Protein AF-A0A1A7ZEE3-F1 (afdb_monomer_lite)

pLDDT: mean 87.11, std 16.06, range [36.88, 98.69]

Organism: Nothobranchius furzeri (NCBI:txid105023)

InterPro domains:
  IPR005522 Inositol polyphosphate kinase [PTHR12400] (4-83)
  IPR038286 Inositol polyphosphate kinase superfamily [G3DSA:3.30.470.160] (20-83)

Structure (mmCIF, N/CA/C/O backbone):
data_AF-A0A1A7ZEE3-F1
#
_entry.id   AF-A0A1A7ZEE3-F1
#
loop_
_atom_site.group_PDB
_atom_site.id
_atom_site.type_symbol
_atom_site.label_atom_id
_atom_site.label_alt_id
_atom_site.label_comp_id
_atom_site.label_asym_id
_atom_site.label_entity_id
_atom_site.label_seq_id
_atom_site.pdbx_PDB_ins_code
_atom_site.Cartn_x
_atom_site.Cartn_y
_atom_site.Cartn_z
_atom_site.occupancy
_atom_site.B_iso_or_equiv
_atom_site.auth_seq_id
_atom_site.auth_comp_id
_atom_site.auth_asym_id
_atom_site.auth_atom_id
_atom_site.pdbx_PDB_model_num
ATOM 1 N N . MET A 1 1 ? -38.221 -3.250 -6.274 1.00 39.53 1 MET A N 1
ATOM 2 C CA . MET A 1 1 ? -37.217 -4.332 -6.202 1.00 39.53 1 MET A CA 1
ATOM 3 C C . MET A 1 1 ? -36.056 -3.814 -5.368 1.00 39.53 1 MET A C 1
ATOM 5 O O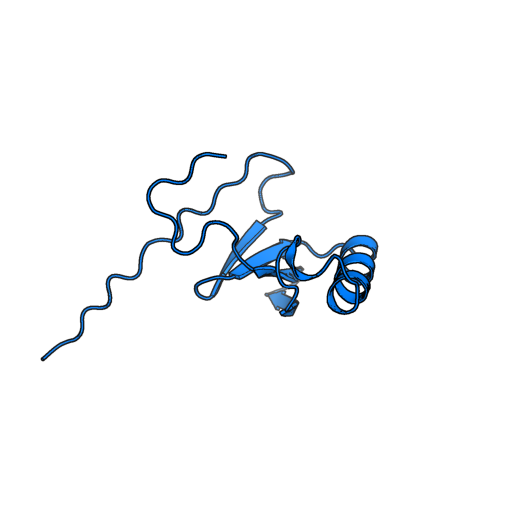 . MET A 1 1 ? -35.356 -2.920 -5.820 1.00 39.53 1 MET A O 1
ATOM 9 N N . MET A 1 2 ? -35.937 -4.254 -4.114 1.00 36.88 2 MET A N 1
ATOM 10 C CA . MET A 1 2 ? -34.896 -3.763 -3.204 1.00 36.88 2 MET A CA 1
ATOM 11 C C . MET A 1 2 ? -33.591 -4.491 -3.517 1.00 36.88 2 MET A C 1
ATOM 13 O O . MET A 1 2 ? -33.497 -5.701 -3.322 1.00 36.88 2 MET A O 1
ATOM 17 N N . HIS A 1 3 ? -32.607 -3.771 -4.055 1.00 42.97 3 HIS A N 1
ATOM 18 C CA . HIS A 1 3 ? -31.273 -4.309 -4.291 1.00 42.97 3 HIS A CA 1
ATOM 19 C C . HIS A 1 3 ? -30.536 -4.390 -2.951 1.00 42.97 3 HIS A C 1
ATOM 21 O O . HIS A 1 3 ? -29.858 -3.451 -2.533 1.00 42.97 3 HIS A O 1
ATOM 27 N N . TRP A 1 4 ? -30.690 -5.514 -2.255 1.00 39.84 4 TRP A N 1
ATOM 28 C CA . TRP A 1 4 ? -29.828 -5.868 -1.135 1.00 39.84 4 TRP A CA 1
ATOM 29 C C . TRP A 1 4 ? -28.444 -6.200 -1.693 1.00 39.84 4 TRP A C 1
ATOM 31 O O . TRP A 1 4 ? -28.144 -7.346 -2.017 1.00 39.84 4 TRP A O 1
ATOM 41 N N . SER A 1 5 ? -27.582 -5.195 -1.842 1.00 49.28 5 SER A N 1
ATOM 42 C CA . SER A 1 5 ? -26.160 -5.463 -2.003 1.00 49.28 5 SER A CA 1
ATOM 43 C C . SER A 1 5 ? -25.665 -6.060 -0.689 1.00 49.28 5 SER A C 1
ATOM 45 O O . SER A 1 5 ? -25.536 -5.356 0.314 1.00 49.28 5 SER A O 1
ATOM 47 N N . LEU A 1 6 ? -25.403 -7.373 -0.675 1.00 49.50 6 LEU A N 1
ATOM 48 C CA . LEU A 1 6 ? -24.597 -7.995 0.372 1.00 49.50 6 LEU A CA 1
ATOM 49 C C . LEU A 1 6 ? -23.271 -7.229 0.419 1.00 49.50 6 LEU A C 1
ATOM 51 O O . LEU A 1 6 ? -22.387 -7.450 -0.412 1.00 49.50 6 LEU A O 1
ATOM 55 N N . ARG A 1 7 ? -23.123 -6.305 1.372 1.00 51.56 7 ARG A N 1
ATOM 56 C CA . ARG A 1 7 ? -21.812 -5.763 1.719 1.00 51.56 7 ARG A CA 1
ATOM 57 C C . ARG A 1 7 ? -20.997 -6.958 2.196 1.00 51.56 7 ARG A C 1
ATOM 59 O O . ARG A 1 7 ? -21.206 -7.434 3.308 1.00 51.56 7 ARG A O 1
ATOM 66 N N . ARG A 1 8 ? -20.120 -7.494 1.340 1.00 54.84 8 ARG A N 1
ATOM 67 C CA . ARG A 1 8 ? -19.108 -8.462 1.776 1.00 54.84 8 ARG A CA 1
ATOM 68 C C . ARG A 1 8 ? -18.344 -7.770 2.899 1.00 54.84 8 ARG A C 1
ATOM 70 O O . ARG A 1 8 ? -17.780 -6.701 2.681 1.00 54.84 8 ARG A O 1
ATOM 77 N N . GLN A 1 9 ? -18.406 -8.334 4.104 1.00 54.84 9 GLN A N 1
ATOM 78 C CA . GLN A 1 9 ? -17.517 -7.932 5.187 1.00 54.84 9 GLN A CA 1
ATOM 79 C C . GLN A 1 9 ? -16.093 -8.050 4.639 1.00 54.84 9 GLN A C 1
ATOM 81 O O . GLN A 1 9 ? -15.721 -9.121 4.156 1.00 54.84 9 GLN A O 1
ATOM 86 N N . SER A 1 10 ? -15.343 -6.945 4.623 1.00 57.53 10 SER A N 1
ATOM 87 C CA . SER A 1 10 ? -13.936 -6.969 4.221 1.00 57.53 10 SER A CA 1
ATOM 88 C C . SER A 1 10 ? -13.213 -7.974 5.107 1.00 57.53 10 SER A C 1
ATOM 90 O O . SER A 1 10 ? -13.064 -7.753 6.306 1.00 57.53 10 SER A O 1
ATOM 92 N N . SER A 1 11 ? -12.782 -9.087 4.516 1.00 64.88 11 SER A N 1
ATOM 93 C CA . SER A 1 11 ? -11.993 -10.137 5.161 1.00 64.88 11 SER A CA 1
ATOM 94 C C . SER A 1 11 ? -10.523 -9.729 5.224 1.00 64.88 11 SER A C 1
ATOM 96 O O . SER A 1 11 ? -9.652 -10.496 4.823 1.00 64.88 11 SER A O 1
ATOM 98 N N . TRP A 1 12 ? -10.259 -8.483 5.611 1.00 74.62 12 TRP A N 1
ATOM 99 C CA . TRP A 1 12 ? -8.906 -7.957 5.636 1.00 74.62 12 TRP A CA 1
ATOM 100 C C . TRP A 1 12 ? -8.073 -8.719 6.675 1.00 74.62 12 TRP A C 1
ATOM 102 O O . TRP A 1 12 ? -8.565 -9.030 7.761 1.00 74.62 12 TRP A O 1
ATOM 112 N N . VAL A 1 13 ? -6.824 -9.035 6.330 1.00 83.38 13 VAL A N 1
ATOM 113 C CA . VAL A 1 13 ? -5.917 -9.849 7.150 1.00 83.38 13 VAL A CA 1
ATOM 114 C C . VAL A 1 13 ? -4.609 -9.097 7.377 1.00 83.38 13 VAL A C 1
ATOM 116 O O . VAL A 1 13 ? -4.037 -8.545 6.439 1.00 83.38 13 VAL A O 1
ATOM 119 N N . GLN A 1 14 ? -4.103 -9.142 8.613 1.00 87.12 14 GLN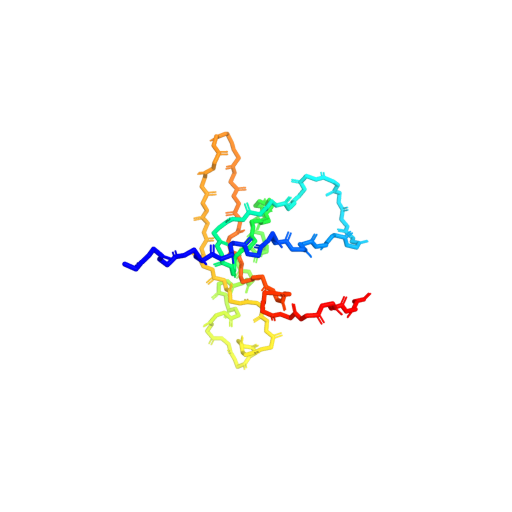 A N 1
ATOM 120 C CA . GLN A 1 14 ? -2.756 -8.702 8.970 1.00 87.12 14 GLN A CA 1
ATOM 121 C C . GLN A 1 14 ? -1.895 -9.908 9.345 1.00 87.12 14 GLN A C 1
ATOM 123 O O . GLN A 1 14 ? -2.135 -10.524 10.379 1.00 87.12 14 GLN A O 1
ATOM 128 N N . LEU A 1 15 ? -0.877 -10.223 8.543 1.00 87.31 15 LEU A N 1
ATOM 129 C CA . LEU A 1 15 ? 0.104 -11.260 8.897 1.00 87.31 15 LEU A CA 1
ATOM 130 C C . LEU A 1 15 ? 1.329 -10.697 9.630 1.00 87.31 15 LEU A C 1
ATOM 132 O O . LEU A 1 15 ? 1.949 -11.393 10.426 1.00 87.31 15 LEU A O 1
ATOM 136 N N . ALA A 1 16 ? 1.686 -9.438 9.363 1.00 88.00 16 ALA A N 1
ATOM 137 C CA . ALA A 1 16 ? 2.888 -8.799 9.891 1.00 88.00 16 ALA A CA 1
ATOM 138 C C . ALA A 1 16 ? 2.638 -7.341 10.309 1.00 88.00 16 ALA A C 1
ATOM 140 O O . ALA A 1 16 ? 1.637 -6.720 9.945 1.00 88.00 16 ALA A O 1
ATOM 141 N N . GLY A 1 17 ? 3.589 -6.777 11.057 1.00 85.50 17 GLY A N 1
ATOM 142 C CA . GLY A 1 17 ? 3.518 -5.419 11.597 1.00 85.50 17 GLY A CA 1
ATOM 143 C C . GLY A 1 17 ? 2.703 -5.324 12.890 1.00 85.50 17 GLY A C 1
ATOM 144 O O . GLY A 1 17 ? 2.028 -6.266 13.292 1.00 85.50 17 GLY A O 1
ATOM 145 N N . HIS A 1 18 ? 2.770 -4.168 13.549 1.00 85.25 18 HIS A N 1
ATOM 146 C CA . HIS A 1 18 ? 2.064 -3.939 14.810 1.00 85.25 18 HIS A CA 1
ATOM 147 C C . HIS A 1 18 ? 0.549 -3.813 14.622 1.00 85.25 18 HIS A C 1
ATOM 149 O O . HIS A 1 18 ? 0.073 -3.277 13.617 1.00 85.25 18 HIS A O 1
ATOM 155 N N . GLN A 1 19 ? -0.212 -4.280 15.611 1.00 82.06 19 GLN A N 1
ATOM 156 C CA . GLN A 1 19 ? -1.659 -4.088 15.662 1.00 82.06 19 GLN A CA 1
ATOM 157 C C . GLN A 1 19 ? -2.007 -2.594 15.560 1.00 82.06 19 GLN A C 1
ATOM 159 O O . GLN A 1 19 ? -1.341 -1.751 16.154 1.00 82.06 19 GLN A O 1
ATOM 164 N N . GLY A 1 20 ? -3.049 -2.267 14.793 1.00 82.69 20 GLY A N 1
ATOM 165 C CA . GLY A 1 20 ? -3.517 -0.887 14.613 1.00 82.69 20 GLY A CA 1
ATOM 166 C C . GLY A 1 20 ? -2.812 -0.104 13.501 1.00 82.69 20 GLY A C 1
ATOM 167 O O . GLY A 1 20 ? -3.289 0.969 13.137 1.00 82.69 20 GLY A O 1
ATOM 168 N N . ASN A 1 21 ? -1.750 -0.651 12.892 1.00 88.19 21 ASN A N 1
ATOM 169 C CA . ASN A 1 21 ? -1.128 -0.036 11.714 1.00 88.19 21 ASN A CA 1
ATOM 170 C C . ASN A 1 21 ? -2.031 -0.040 10.485 1.00 88.19 21 ASN A C 1
ATOM 172 O O . ASN A 1 21 ? -1.794 0.747 9.576 1.00 88.19 21 ASN A O 1
ATOM 176 N N . PHE A 1 22 ? -3.029 -0.917 10.430 1.00 89.25 22 PHE A N 1
ATOM 177 C CA . PHE A 1 22 ? -3.939 -1.002 9.304 1.00 89.25 22 PHE A CA 1
ATOM 178 C C . PHE A 1 22 ? -5.389 -0.869 9.741 1.00 89.25 22 PHE A C 1
ATOM 180 O O . PHE A 1 22 ? -5.786 -1.350 10.803 1.00 89.25 22 PHE A O 1
ATOM 187 N N . GLN A 1 23 ? -6.182 -0.214 8.901 1.00 89.12 23 GLN A N 1
ATOM 188 C CA . GLN A 1 23 ? -7.614 -0.048 9.102 1.00 89.12 23 GLN A CA 1
ATOM 189 C C . GLN A 1 23 ? -8.354 -0.248 7.788 1.00 89.12 23 GLN A C 1
ATOM 191 O O . GLN A 1 23 ? -7.896 0.168 6.724 1.00 89.12 23 GLN A O 1
ATOM 196 N N . VAL A 1 24 ? -9.545 -0.831 7.867 1.00 83.81 24 VAL A N 1
ATOM 197 C CA . VAL A 1 24 ? -10.426 -0.949 6.704 1.00 83.81 24 VAL A CA 1
ATOM 198 C C . VAL A 1 24 ? -10.926 0.448 6.299 1.00 83.81 24 VAL A C 1
ATOM 200 O O . VAL A 1 24 ? -11.316 1.269 7.140 1.00 83.81 24 VAL A O 1
ATOM 203 N N . SER A 1 25 ? -10.880 0.742 4.999 1.00 84.06 25 SER A N 1
ATOM 204 C CA . SER A 1 25 ? -11.329 2.012 4.422 1.00 84.06 25 SER A CA 1
ATOM 205 C C . SER A 1 25 ? -12.682 1.832 3.711 1.00 84.06 25 SER A C 1
ATOM 207 O O . SER A 1 25 ? -13.609 1.219 4.238 1.00 84.06 25 SER A O 1
ATOM 209 N N . LYS A 1 26 ? -12.818 2.422 2.523 1.00 82.62 26 LYS A N 1
ATOM 210 C CA . LYS A 1 26 ? -13.877 2.163 1.552 1.00 82.62 26 LYS A CA 1
ATOM 211 C C . LYS A 1 26 ? -13.690 0.773 0.934 1.00 82.62 26 LYS A C 1
ATOM 213 O O . LYS A 1 26 ? -12.632 0.164 1.051 1.00 82.62 26 LYS A O 1
ATOM 218 N N . VAL A 1 27 ? -14.729 0.285 0.260 1.00 84.06 27 VAL A N 1
ATOM 219 C CA . VAL A 1 27 ? -14.681 -0.979 -0.489 1.00 84.06 27 VAL A CA 1
ATOM 220 C C . VAL A 1 27 ? -13.492 -0.957 -1.456 1.00 84.06 27 VAL A C 1
ATOM 222 O O . VAL A 1 27 ? -13.387 -0.032 -2.257 1.00 84.06 27 VAL A O 1
ATOM 225 N N . GLY A 1 28 ? -12.613 -1.958 -1.359 1.00 88.94 28 GLY A N 1
ATOM 226 C CA . GLY A 1 28 ? -11.409 -2.074 -2.187 1.00 88.94 28 GLY A CA 1
ATOM 227 C C . GLY A 1 28 ? -10.191 -1.281 -1.708 1.00 88.94 28 GLY A C 1
ATOM 228 O O . GLY A 1 28 ? -9.180 -1.287 -2.398 1.00 88.94 28 GLY A O 1
ATOM 229 N N . GLU A 1 29 ? -10.254 -0.624 -0.547 1.00 93.12 29 GLU A N 1
ATOM 230 C CA . GLU A 1 29 ? -9.136 0.140 0.013 1.00 93.12 29 GLU A CA 1
ATOM 231 C C . GLU A 1 29 ? -8.796 -0.288 1.450 1.00 93.12 29 GLU A C 1
ATOM 233 O O . GLU A 1 29 ? -9.673 -0.543 2.284 1.00 93.12 29 GLU A O 1
ATOM 238 N N . VAL A 1 30 ? -7.509 -0.218 1.779 1.00 93.94 30 VAL A N 1
ATOM 239 C CA . VAL A 1 30 ? -6.975 -0.310 3.138 1.00 93.94 30 VAL A CA 1
ATOM 240 C C . VAL A 1 30 ? -6.223 0.974 3.496 1.00 93.94 30 VAL A C 1
ATOM 242 O O . VAL A 1 30 ? -5.581 1.611 2.659 1.00 93.94 30 VAL A O 1
ATOM 245 N N . LEU A 1 31 ? -6.320 1.385 4.757 1.00 95.12 31 LEU A N 1
ATOM 246 C CA . LEU A 1 31 ? -5.501 2.443 5.332 1.00 95.12 31 LEU A CA 1
ATOM 247 C C . LEU A 1 31 ? -4.309 1.830 6.044 1.00 95.12 31 LEU A C 1
ATOM 249 O O . LEU A 1 31 ? -4.500 0.952 6.878 1.00 95.12 31 LEU A O 1
ATOM 253 N N . LYS A 1 32 ? -3.113 2.342 5.781 1.00 96.19 32 LYS A N 1
ATOM 254 C CA . LYS A 1 32 ? -1.901 2.035 6.540 1.00 96.19 32 LYS A CA 1
ATOM 255 C C . LYS A 1 32 ? -1.434 3.284 7.275 1.00 96.19 32 LYS A C 1
ATOM 257 O O . LYS A 1 32 ? -1.436 4.359 6.685 1.00 96.19 32 LYS A O 1
ATOM 262 N N . MET A 1 33 ? -1.043 3.177 8.540 1.00 96.25 33 MET A N 1
ATOM 263 C CA . MET A 1 33 ? -0.540 4.312 9.313 1.00 96.25 33 MET A CA 1
ATOM 264 C C . MET A 1 33 ? 0.615 4.987 8.569 1.00 96.25 33 MET A C 1
ATOM 266 O O . MET A 1 33 ? 1.477 4.324 7.987 1.00 96.25 33 MET A O 1
ATOM 270 N N . HIS A 1 34 ? 0.585 6.317 8.523 1.00 96.75 34 HIS A N 1
ATOM 271 C CA . HIS A 1 34 ? 1.477 7.075 7.664 1.00 96.75 34 HIS A CA 1
ATOM 272 C C . HIS A 1 34 ? 2.949 6.893 8.041 1.00 96.75 34 HIS A C 1
ATOM 274 O O . HIS A 1 34 ? 3.365 7.105 9.177 1.00 96.75 34 HIS A O 1
ATOM 280 N N . SER A 1 35 ? 3.745 6.584 7.022 1.00 96.69 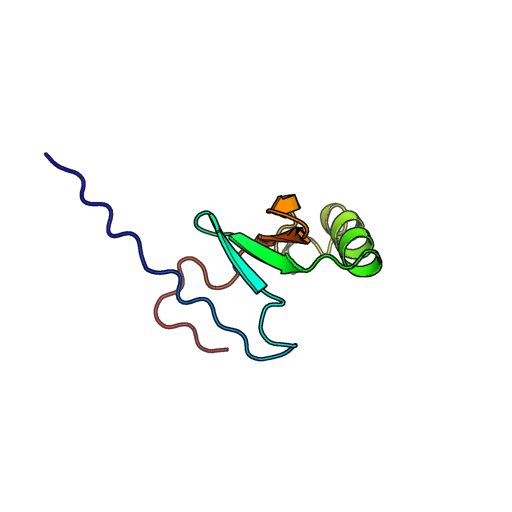35 SER A N 1
ATOM 281 C CA . SER A 1 35 ? 5.198 6.587 7.055 1.00 96.69 35 SER A CA 1
ATOM 282 C C . SER A 1 35 ? 5.698 7.460 5.908 1.00 96.69 35 SER A C 1
ATOM 284 O O . SER A 1 35 ? 5.459 7.165 4.736 1.00 96.69 35 SER A O 1
ATOM 286 N N . LYS A 1 36 ? 6.401 8.549 6.237 1.00 97.62 36 LYS A N 1
ATOM 287 C CA . LYS A 1 36 ? 6.951 9.492 5.249 1.00 97.62 36 LYS A CA 1
ATOM 288 C C . LYS A 1 36 ? 7.820 8.818 4.171 1.00 97.62 36 LYS A C 1
ATOM 290 O O . LYS A 1 36 ? 7.625 9.138 2.996 1.00 97.62 36 LYS A O 1
ATOM 295 N N . PRO A 1 37 ? 8.781 7.925 4.501 1.00 98.31 37 PRO A N 1
ATOM 296 C CA . PRO A 1 37 ? 9.567 7.257 3.464 1.00 98.31 37 PRO A CA 1
ATOM 297 C C . PRO A 1 37 ? 8.702 6.355 2.581 1.00 98.31 37 PRO A C 1
ATOM 299 O O . PRO A 1 37 ? 8.883 6.351 1.367 1.00 98.31 37 PRO A O 1
ATOM 302 N N . GLU A 1 38 ? 7.729 5.652 3.159 1.00 98.19 38 GLU A N 1
ATOM 303 C CA . GLU A 1 38 ? 6.841 4.774 2.398 1.00 98.19 38 GLU A CA 1
ATOM 304 C C . GLU A 1 38 ? 5.963 5.550 1.414 1.00 98.19 38 GLU A C 1
ATOM 306 O O . GLU A 1 38 ? 5.916 5.195 0.238 1.00 98.19 38 GLU A O 1
ATOM 311 N N . ALA A 1 39 ? 5.340 6.648 1.855 1.00 98.25 39 ALA A N 1
ATOM 312 C CA . ALA A 1 39 ? 4.536 7.508 0.988 1.00 98.25 39 ALA A CA 1
ATOM 313 C C . ALA A 1 39 ? 5.354 8.020 -0.211 1.00 98.25 39 ALA A C 1
ATOM 315 O O . ALA A 1 39 ? 4.909 7.932 -1.353 1.00 98.25 39 ALA A O 1
ATOM 316 N N . LYS A 1 40 ? 6.600 8.453 0.027 1.00 98.50 40 LYS A N 1
ATOM 317 C CA . LYS A 1 40 ? 7.512 8.898 -1.038 1.00 98.50 40 LYS A CA 1
ATOM 318 C C . LYS A 1 40 ? 7.883 7.771 -2.010 1.00 98.50 40 LYS A C 1
ATOM 320 O O . LYS A 1 40 ? 8.015 8.018 -3.208 1.00 98.50 40 LYS A O 1
ATOM 325 N N . CYS A 1 41 ? 8.082 6.547 -1.519 1.00 98.62 41 CYS A N 1
ATOM 326 C CA . CYS A 1 41 ? 8.344 5.389 -2.376 1.00 98.62 41 CYS A CA 1
ATOM 327 C C . CYS A 1 41 ? 7.126 5.050 -3.242 1.00 98.62 41 CYS A C 1
ATOM 329 O O . CYS A 1 41 ? 7.270 4.873 -4.449 1.00 98.62 41 CYS A O 1
ATOM 331 N N . LEU A 1 42 ? 5.931 5.029 -2.651 1.00 98.56 42 LEU A N 1
ATOM 332 C CA . LEU A 1 42 ? 4.682 4.758 -3.360 1.00 98.56 42 LEU A CA 1
ATOM 333 C C . LEU A 1 42 ? 4.392 5.812 -4.436 1.00 98.56 42 LEU A C 1
ATOM 335 O O . LEU A 1 42 ? 4.050 5.454 -5.558 1.00 98.56 42 LEU A O 1
ATOM 339 N N . GLU A 1 43 ? 4.609 7.099 -4.150 1.00 98.44 43 GLU A N 1
ATOM 340 C CA . GLU A 1 43 ? 4.478 8.177 -5.143 1.00 98.44 43 GLU A CA 1
ATOM 341 C C . GLU A 1 43 ? 5.364 7.965 -6.374 1.00 98.44 43 GLU A C 1
ATOM 343 O O . GLU A 1 43 ? 4.934 8.225 -7.499 1.00 98.44 43 GLU A O 1
ATOM 348 N N . ARG A 1 44 ? 6.595 7.477 -6.172 1.00 98.62 44 ARG A N 1
ATOM 349 C CA . ARG A 1 44 ? 7.514 7.142 -7.268 1.00 98.62 44 ARG A CA 1
ATOM 350 C C . ARG A 1 44 ? 7.037 5.914 -8.033 1.00 98.62 44 ARG A C 1
ATOM 352 O O . ARG A 1 44 ? 6.979 5.961 -9.256 1.00 98.62 44 ARG A O 1
ATOM 359 N N . LEU A 1 45 ? 6.637 4.861 -7.319 1.00 98.69 45 LEU A N 1
ATOM 360 C CA . LEU A 1 45 ? 6.135 3.620 -7.913 1.00 98.69 45 LEU A CA 1
ATOM 361 C C . LEU A 1 45 ? 4.892 3.845 -8.781 1.00 98.69 45 LEU A C 1
ATOM 363 O O . LEU A 1 45 ? 4.732 3.179 -9.797 1.00 98.69 45 LEU A O 1
ATOM 367 N N . MET A 1 46 ? 4.045 4.828 -8.458 1.00 98.56 46 MET A N 1
ATOM 368 C CA . MET A 1 46 ? 2.888 5.181 -9.296 1.00 98.56 46 MET A CA 1
ATOM 369 C C . MET A 1 46 ? 3.257 5.752 -10.674 1.00 98.56 46 MET A C 1
ATOM 371 O O . MET A 1 46 ? 2.376 5.908 -11.518 1.00 98.56 46 MET A O 1
ATOM 375 N N . ARG A 1 47 ? 4.534 6.062 -10.915 1.00 98.12 47 ARG A N 1
ATOM 376 C CA . ARG A 1 47 ? 5.067 6.554 -12.195 1.00 98.12 47 ARG A CA 1
ATOM 377 C C . ARG A 1 47 ? 6.140 5.630 -12.781 1.00 98.12 47 ARG A C 1
ATOM 379 O O . ARG A 1 47 ? 6.757 5.985 -13.778 1.00 98.12 47 ARG A O 1
ATOM 386 N N . ASP A 1 48 ? 6.368 4.483 -12.153 1.00 98.50 48 ASP A N 1
ATOM 387 C CA . ASP A 1 48 ? 7.413 3.528 -12.504 1.00 98.50 48 ASP A CA 1
ATOM 388 C C . ASP A 1 48 ? 6.848 2.352 -13.319 1.00 98.50 48 ASP A C 1
ATOM 390 O O . ASP A 1 48 ? 5.641 2.088 -13.303 1.00 98.50 48 ASP A O 1
ATOM 394 N N . THR A 1 49 ? 7.711 1.612 -14.019 1.00 98.44 49 THR A N 1
ATOM 395 C CA . THR A 1 49 ? 7.314 0.390 -14.737 1.00 98.44 49 THR A CA 1
ATOM 396 C C . THR A 1 49 ? 6.804 -0.698 -13.790 1.00 98.44 49 THR A C 1
ATOM 398 O O . THR A 1 49 ? 6.008 -1.539 -14.204 1.00 98.44 49 THR A O 1
ATOM 401 N N . LEU A 1 50 ? 7.186 -0.650 -12.510 1.00 98.31 50 LEU A N 1
ATOM 402 C CA . LEU A 1 50 ? 6.718 -1.558 -11.466 1.00 98.31 50 LEU A CA 1
ATOM 403 C C . LEU A 1 50 ? 5.276 -1.302 -11.004 1.00 98.31 50 LEU A C 1
ATOM 405 O O . LEU A 1 50 ? 4.740 -2.124 -10.261 1.00 98.31 50 LEU A O 1
ATOM 409 N N . ARG A 1 51 ? 4.623 -0.211 -11.436 1.00 98.50 51 ARG A N 1
ATOM 410 C CA . ARG A 1 51 ? 3.259 0.158 -11.006 1.00 98.50 51 ARG A CA 1
ATOM 411 C C . ARG A 1 51 ? 2.241 -0.999 -11.019 1.00 98.50 51 ARG A C 1
ATOM 413 O O . ARG A 1 51 ? 1.481 -1.078 -10.062 1.00 98.50 51 ARG A O 1
ATOM 420 N N . PRO A 1 52 ? 2.194 -1.895 -12.028 1.00 98.12 52 PRO A N 1
ATOM 421 C CA . PRO A 1 52 ? 1.218 -2.990 -12.061 1.00 98.12 52 PRO A CA 1
ATOM 422 C C . PRO A 1 52 ? 1.455 -4.099 -11.023 1.00 98.12 52 PRO A C 1
ATOM 424 O O . PRO A 1 52 ? 0.597 -4.959 -10.858 1.00 98.12 52 PRO A O 1
ATOM 427 N N . PHE A 1 53 ? 2.615 -4.114 -10.362 1.00 97.94 53 PHE A N 1
ATOM 428 C CA . PHE A 1 53 ? 3.033 -5.169 -9.431 1.00 97.94 53 PHE A CA 1
ATOM 429 C C . PHE A 1 53 ? 3.005 -4.725 -7.964 1.00 97.94 53 PHE A C 1
ATOM 431 O O . PHE A 1 53 ? 3.457 -5.453 -7.082 1.00 97.94 53 PHE A O 1
ATOM 438 N N . VAL A 1 54 ? 2.497 -3.524 -7.692 1.00 98.12 54 VAL A N 1
ATOM 439 C CA . VAL A 1 54 ? 2.343 -2.967 -6.345 1.00 98.12 54 VAL A CA 1
ATOM 440 C C . VAL A 1 54 ? 0.891 -2.528 -6.133 1.00 98.12 54 VAL A C 1
ATOM 442 O O . VAL A 1 54 ? 0.217 -2.217 -7.115 1.00 98.12 54 VAL A O 1
ATOM 445 N N . PRO A 1 55 ? 0.394 -2.457 -4.882 1.00 97.56 55 PRO A N 1
ATOM 446 C CA . PRO A 1 55 ? -0.931 -1.906 -4.620 1.00 97.56 55 PRO A CA 1
ATOM 447 C C . PRO A 1 55 ? -1.044 -0.481 -5.158 1.00 97.56 55 PRO A C 1
ATOM 449 O O . PRO A 1 55 ? -0.130 0.334 -4.972 1.00 97.56 55 PRO A O 1
ATOM 452 N N . GLN A 1 56 ? -2.182 -0.146 -5.763 1.00 98.00 56 GLN A N 1
ATOM 453 C CA . GLN A 1 56 ? -2.444 1.231 -6.159 1.00 98.00 56 GLN A CA 1
ATOM 454 C C . GLN A 1 56 ? -2.405 2.153 -4.926 1.00 98.00 56 GLN A C 1
ATOM 456 O O . GLN A 1 56 ? -3.108 1.947 -3.936 1.00 98.00 56 GLN A O 1
ATOM 461 N N . TYR A 1 57 ? -1.587 3.205 -4.994 1.00 98.25 57 TYR A N 1
ATOM 462 C CA . TYR A 1 57 ? -1.549 4.263 -3.986 1.00 98.25 57 TYR A CA 1
ATOM 463 C C . TYR A 1 57 ? -2.552 5.364 -4.338 1.00 98.25 57 TYR A C 1
ATOM 465 O O . TYR A 1 57 ? -2.558 5.881 -5.458 1.00 98.25 57 TYR A O 1
ATOM 473 N N . HIS A 1 58 ? -3.399 5.730 -3.375 1.00 97.44 58 HIS A N 1
ATOM 474 C CA . HIS A 1 58 ? -4.477 6.713 -3.536 1.00 97.44 58 HIS A CA 1
ATOM 475 C C . HIS A 1 58 ? -4.225 8.028 -2.779 1.00 97.44 58 HIS A C 1
ATOM 477 O O . HIS A 1 58 ? -5.143 8.841 -2.633 1.00 97.44 58 HIS A O 1
ATOM 483 N N . GLY A 1 59 ? -3.005 8.243 -2.283 1.00 97.44 59 GLY A N 1
ATOM 484 C CA . GLY A 1 59 ? -2.647 9.428 -1.505 1.00 97.44 59 GLY A CA 1
ATOM 485 C C . GLY A 1 59 ? -2.783 9.233 0.005 1.00 97.44 59 GLY A C 1
ATOM 486 O O . GLY A 1 59 ? -3.013 8.129 0.506 1.00 97.44 59 GLY A O 1
ATOM 487 N N . LEU A 1 60 ? -2.645 10.335 0.736 1.00 97.62 60 LEU A N 1
ATOM 488 C CA . LEU A 1 60 ? -2.808 10.372 2.186 1.00 97.62 60 LEU A CA 1
ATOM 489 C C . LEU A 1 60 ? -4.242 10.748 2.580 1.00 97.62 60 LEU A C 1
ATOM 491 O O . LEU A 1 60 ? -4.966 11.396 1.823 1.00 97.62 60 LEU A O 1
ATOM 495 N N . VAL A 1 61 ? -4.648 10.364 3.788 1.00 96.44 61 VAL A N 1
ATOM 496 C CA . VAL A 1 61 ? -5.889 10.820 4.424 1.00 96.44 61 VAL A CA 1
ATOM 497 C C . VAL A 1 61 ? -5.695 10.979 5.923 1.00 96.44 61 VAL A C 1
ATOM 499 O O . VAL A 1 61 ? -5.063 10.145 6.568 1.00 96.44 61 VAL A O 1
ATOM 502 N N . THR A 1 62 ? -6.288 12.023 6.488 1.00 96.31 62 THR A N 1
ATOM 503 C CA . THR A 1 62 ? -6.346 12.221 7.938 1.00 96.31 62 THR A CA 1
ATOM 504 C C . THR A 1 62 ? -7.663 11.666 8.479 1.00 96.31 62 THR A C 1
ATOM 506 O O . THR A 1 62 ? -8.731 11.957 7.937 1.00 96.31 62 THR A O 1
ATOM 509 N N . ARG A 1 63 ? -7.604 10.860 9.545 1.00 92.44 63 ARG A N 1
ATOM 510 C CA . ARG A 1 63 ? -8.770 10.408 10.321 1.00 92.44 63 ARG A CA 1
ATOM 511 C C . ARG A 1 63 ? -8.500 10.638 11.806 1.00 92.44 63 ARG A C 1
ATOM 513 O O . ARG A 1 63 ? -7.640 9.975 12.385 1.00 92.44 63 ARG A O 1
ATOM 520 N N . GLY A 1 64 ? -9.252 11.560 12.407 1.00 90.62 64 GLY A N 1
ATOM 521 C CA . GLY A 1 64 ? -8.976 12.034 13.763 1.00 90.62 64 GLY A CA 1
ATOM 522 C C . GLY A 1 64 ? -7.607 12.710 13.817 1.00 90.62 64 GLY A C 1
ATOM 523 O O . GLY A 1 64 ? -7.306 13.559 12.984 1.00 90.62 64 GLY A O 1
ATOM 524 N N . GLU A 1 65 ? -6.770 12.282 14.756 1.00 93.62 65 GLU A N 1
ATOM 525 C CA . GLU A 1 65 ? -5.418 12.820 14.967 1.00 93.62 65 GLU A CA 1
ATOM 526 C C . GLU A 1 65 ? -4.339 12.103 14.136 1.00 93.62 65 GLU A C 1
ATOM 528 O O . GLU A 1 65 ? -3.168 12.474 14.161 1.00 93.62 65 GLU A O 1
ATOM 533 N N . HIS A 1 66 ? -4.720 11.074 13.374 1.00 94.25 66 HIS A N 1
ATOM 534 C CA . HIS A 1 66 ? -3.783 10.217 12.656 1.00 94.25 66 HIS A CA 1
ATOM 535 C C . HIS A 1 66 ? -3.853 10.422 11.141 1.00 94.25 66 HIS A C 1
ATOM 537 O O . HIS A 1 66 ? -4.926 10.592 10.556 1.00 94.25 66 HIS A O 1
ATOM 543 N N . CYS A 1 67 ? -2.691 10.338 10.494 1.00 96.56 67 CYS A N 1
ATOM 544 C CA . CYS A 1 67 ? -2.552 10.326 9.042 1.00 96.56 67 CYS A CA 1
ATOM 545 C C . CYS A 1 67 ? -2.313 8.894 8.549 1.00 96.56 67 CYS A C 1
ATOM 547 O O . CYS A 1 67 ? -1.589 8.122 9.183 1.00 96.56 67 CYS A O 1
ATOM 549 N N . TYR A 1 68 ? -2.896 8.552 7.403 1.00 97.25 68 TYR A N 1
ATOM 550 C CA . TYR A 1 68 ? -2.814 7.231 6.794 1.00 97.25 68 TYR A CA 1
ATOM 551 C C . TYR A 1 68 ? -2.487 7.324 5.308 1.00 97.25 68 TYR A C 1
ATOM 553 O O . TYR A 1 68 ? -2.951 8.218 4.606 1.00 97.25 68 TYR A O 1
ATOM 561 N N . ILE A 1 69 ? -1.739 6.343 4.823 1.00 98.00 69 ILE A N 1
ATOM 562 C CA . ILE A 1 69 ? -1.566 6.006 3.414 1.00 98.00 69 ILE A CA 1
ATOM 563 C C . ILE A 1 69 ? -2.805 5.221 2.976 1.00 98.00 69 ILE A C 1
ATOM 565 O O . ILE A 1 69 ? -3.180 4.242 3.623 1.00 98.00 69 ILE A O 1
ATOM 569 N N . ARG A 1 70 ? -3.440 5.634 1.877 1.00 97.44 70 ARG A N 1
ATOM 570 C CA . ARG A 1 70 ? -4.540 4.896 1.246 1.00 97.44 70 ARG A CA 1
ATOM 571 C C . ARG A 1 70 ? -3.997 3.985 0.157 1.00 97.44 70 ARG A C 1
ATOM 573 O O . ARG A 1 70 ? -3.384 4.469 -0.795 1.00 97.44 70 ARG A O 1
ATOM 580 N N . LEU A 1 71 ? -4.252 2.692 0.293 1.00 97.31 71 LEU A N 1
ATOM 581 C CA . LEU A 1 71 ? -3.809 1.656 -0.631 1.00 97.31 71 LEU A CA 1
ATOM 582 C C . LEU A 1 71 ? -4.999 0.839 -1.123 1.00 97.31 71 LEU A C 1
ATOM 584 O O . LEU A 1 71 ? -6.002 0.717 -0.422 1.00 97.31 71 LEU A O 1
ATOM 588 N N . GLU A 1 72 ? -4.860 0.254 -2.303 1.00 96.19 72 GLU A N 1
ATOM 589 C CA . GLU A 1 72 ? -5.696 -0.852 -2.759 1.00 96.19 72 GLU A CA 1
ATOM 590 C C . GLU A 1 72 ? -5.638 -2.029 -1.771 1.00 96.19 72 GLU A C 1
ATOM 592 O O . GLU A 1 72 ? -4.568 -2.423 -1.301 1.00 96.19 72 GLU A O 1
ATOM 597 N N . ASP A 1 73 ? -6.800 -2.601 -1.461 1.00 93.50 73 ASP A N 1
ATOM 598 C CA . ASP A 1 73 ? -6.897 -3.876 -0.757 1.00 93.50 73 ASP A CA 1
ATOM 599 C C . ASP A 1 73 ? -6.708 -5.023 -1.758 1.00 93.50 73 ASP A C 1
ATOM 601 O O . ASP A 1 73 ? -7.635 -5.385 -2.483 1.00 93.50 73 ASP A O 1
ATOM 605 N N . LEU A 1 74 ? -5.514 -5.621 -1.771 1.00 93.62 74 LEU A N 1
ATOM 606 C CA . LEU A 1 74 ? -5.172 -6.732 -2.669 1.00 93.62 74 LEU A CA 1
ATOM 607 C C . LEU A 1 74 ? -6.035 -7.990 -2.465 1.00 93.62 74 LEU A C 1
ATOM 609 O O . LEU A 1 74 ? -6.034 -8.882 -3.311 1.00 93.62 74 LEU A O 1
ATOM 613 N N . LEU A 1 75 ? -6.762 -8.093 -1.349 1.00 91.06 75 LEU A N 1
ATOM 614 C CA . LEU A 1 75 ? -7.661 -9.216 -1.078 1.00 91.06 75 LEU A CA 1
ATOM 615 C C . LEU A 1 75 ? -9.087 -8.955 -1.559 1.00 91.06 75 LEU A C 1
ATOM 617 O O . LEU A 1 75 ? -9.927 -9.862 -1.554 1.00 91.06 75 LEU A O 1
ATOM 621 N N . HIS A 1 76 ? -9.384 -7.724 -1.969 1.00 89.50 76 HIS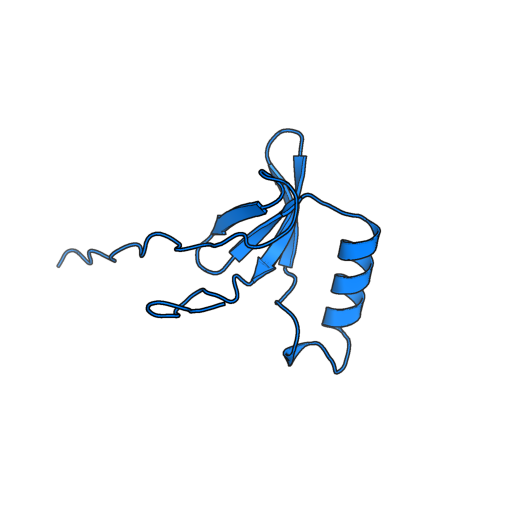 A N 1
ATOM 622 C CA . HIS A 1 76 ? -10.712 -7.342 -2.398 1.00 89.50 76 HIS A CA 1
ATOM 623 C C . HIS A 1 76 ? -11.166 -8.170 -3.611 1.00 89.50 76 HIS A C 1
ATOM 625 O O . HIS A 1 76 ? -10.440 -8.385 -4.575 1.00 89.50 76 HIS A O 1
ATOM 631 N N . GLY A 1 77 ? -12.402 -8.671 -3.555 1.00 87.19 77 GLY A N 1
ATOM 632 C CA . GLY A 1 77 ? -12.986 -9.516 -4.601 1.00 87.19 77 GLY A CA 1
ATOM 633 C C . GLY A 1 77 ? -12.638 -11.005 -4.488 1.00 87.19 77 GLY A C 1
ATOM 634 O O . GLY A 1 77 ? -13.463 -11.842 -4.879 1.00 87.19 77 GLY A O 1
ATOM 635 N N . LEU A 1 78 ? -11.512 -11.362 -3.860 1.00 88.19 78 LEU A N 1
ATOM 636 C CA . LEU A 1 78 ? -11.104 -12.756 -3.682 1.00 88.19 78 LEU A CA 1
ATOM 637 C C . LEU A 1 78 ? -12.077 -13.518 -2.772 1.00 88.19 78 LEU A C 1
ATOM 639 O O . LEU A 1 78 ? -12.688 -1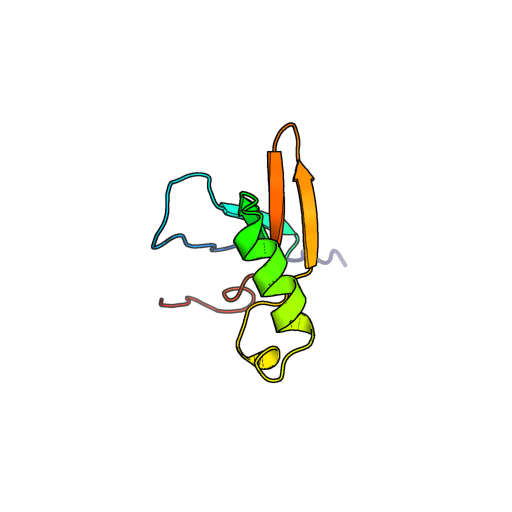2.980 -1.842 1.00 88.19 78 LEU A O 1
ATOM 643 N N . ARG A 1 79 ? -12.276 -14.804 -3.067 1.00 86.94 79 ARG A N 1
ATOM 644 C CA . ARG A 1 79 ? -13.157 -15.695 -2.303 1.00 86.94 79 ARG A CA 1
ATOM 645 C C . ARG A 1 79 ? -12.275 -16.687 -1.550 1.00 86.94 79 ARG A C 1
ATOM 647 O O . ARG A 1 79 ? -11.668 -17.53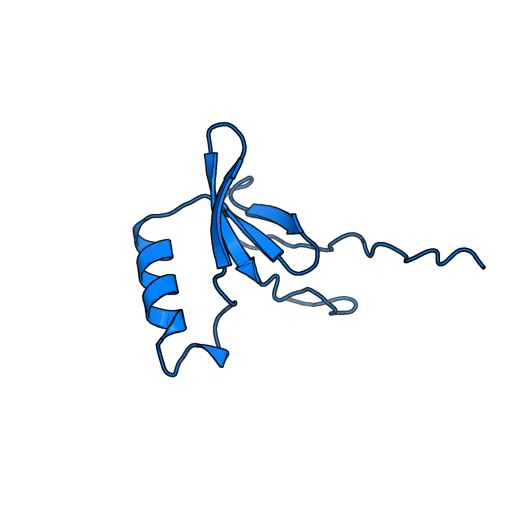7 -2.183 1.00 86.94 79 ARG A O 1
ATOM 654 N N . ARG A 1 80 ? -12.224 -16.569 -0.216 1.00 84.38 80 ARG A N 1
ATOM 655 C CA . ARG A 1 80 ? -11.348 -17.370 0.668 1.00 84.38 80 ARG A CA 1
ATOM 656 C C . ARG A 1 80 ? -9.862 -17.262 0.262 1.00 84.38 80 ARG A C 1
ATOM 658 O O . ARG A 1 80 ? -9.264 -18.280 -0.077 1.00 84.38 80 ARG A O 1
ATOM 665 N N . PRO A 1 81 ? -9.289 -16.043 0.240 1.00 87.06 81 PRO A N 1
ATOM 666 C CA . PRO A 1 81 ? -7.876 -15.874 -0.080 1.00 87.06 81 PRO A CA 1
ATOM 667 C C . PRO A 1 81 ? -6.993 -16.609 0.939 1.00 87.06 81 PRO A C 1
ATOM 669 O O . PRO A 1 81 ? -7.339 -16.692 2.118 1.00 87.06 81 PRO A O 1
ATOM 672 N N . VAL A 1 82 ? -5.859 -17.118 0.466 1.00 86.94 82 VAL A N 1
ATOM 673 C CA . VAL A 1 82 ? -4.784 -17.694 1.282 1.00 86.94 82 VAL A CA 1
ATOM 674 C C . VAL A 1 82 ? -3.539 -16.858 1.016 1.00 86.94 82 VAL A C 1
ATOM 676 O O . VAL A 1 82 ? -3.275 -16.517 -0.138 1.00 86.94 82 VAL A O 1
ATOM 679 N N . ILE A 1 83 ? -2.839 -16.487 2.084 1.00 85.31 83 ILE A N 1
ATOM 680 C CA . ILE A 1 83 ? -1.681 -15.589 2.089 1.00 85.31 83 ILE A CA 1
ATOM 681 C C . ILE A 1 83 ? -0.604 -16.236 2.948 1.00 85.31 83 ILE A C 1
ATOM 683 O O . ILE A 1 83 ? -0.987 -16.765 4.019 1.00 85.31 83 ILE A O 1
#

Foldseek 3Di:
DDPPPPPPDPPADDPDDDPPQWDDDPQQKIWGFDDPVVQVVLVVCCVDPCVVVAWNWPDWDDDPPTITTITGDPCHPPDPDDD

Secondary structure (DSSP, 8-state):
---------------SS-TTSEEE-STTEEEEE--HHHHHHHHHHTTSTTGGGSPPEEEEEEETTEEEEEEE-TTTT-SS---

Radius of gyration: 14.39 Å; chains: 1; bounding box: 47×30×30 Å

Sequence (83 aa):
MMHWSLRRQSSWVQLAGHQGNFQVSKVGEVLKMHSKPEAKCLERLMRDTLRPFVPQYHGLVTRGEHCYIRLEDLLHGLRRPVI